Protein AF-A0A6B0HGS0-F1 (afdb_monomer)

Solvent-accessible surface area (backbone atoms only — not comparable to full-atom values): 12051 Å² total; per-residue (Å²): 136,85,78,81,86,86,80,83,80,81,94,78,87,89,87,86,89,86,86,87,88,82,89,82,90,80,87,88,82,90,77,92,79,91,75,81,81,76,83,75,74,76,78,80,75,79,77,76,79,82,78,76,81,65,82,85,72,73,77,80,73,74,76,70,77,78,74,91,64,93,62,69,90,78,71,85,66,76,50,83,72,62,64,76,75,53,76,68,75,57,58,66,63,50,49,53,53,49,58,59,55,72,36,72,68,46,44,52,52,52,51,63,32,67,79,38,100,56,55,36,40,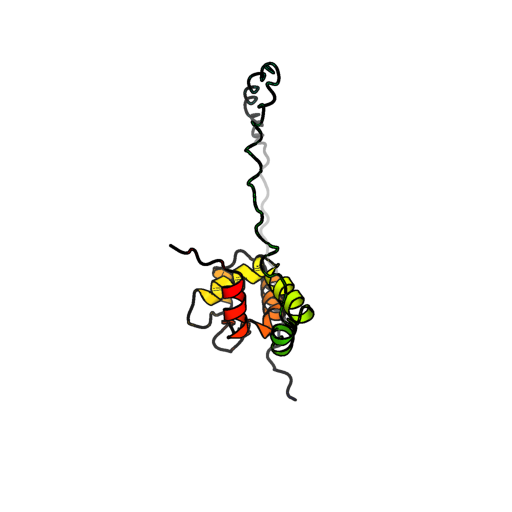70,70,62,48,46,73,73,46,93,65,86,53,66,71,59,52,53,51,50,51,63,76,32,54,81,31,35,44,78,51,98,73,20,38,30,62,28,75,63,30,47,55,56,50,57,73,69,49,77,72,84,85,120

Radius of gyration: 31.99 Å; Cα contacts (8 Å, |Δi|>4): 78; chains: 1; bounding box: 67×55×90 Å

Secondary structure (DSSP, 8-state):
-PPPS------------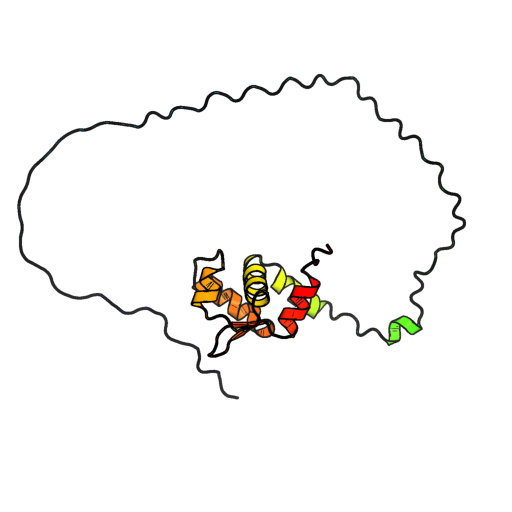-----------------------PPPPPPPPP--------------PPPP------------TTTTSS-----HHHHHHHHHHHT-HHHHHHHHHHHT-SSPBPHHHHHHHSS---HHHHHHHHHHTTTTEEEETTEEEE-HHHHHHHHHHS-----

Nearest PDB structures (foldseek):
  7oyk-assembly2_CCC  TM=6.994E-01  e=5.864E-03  Bacillus subtilis subsp. subtilis str. 168
  1lnw-assembly3_F  TM=6.995E-01  e=5.204E-02  Pseudomonas aeruginosa
  8r4z-assembly2_B-2  TM=7.066E-01  e=1.929E-01  Pseudomonas syringae
  8r4z-assembly1_A  TM=7.082E-01  e=2.053E-01  Pseudomonas syringae

Foldseek 3Di:
DDDDPPDDDDPPQDDDDDDDDDDDDDDDDDDDDDDDPPPPDDPDDPDDPPPPPDPPPPPPPPPDPDPPPPPPPPDPPPDPVNVVPDPPPPVVVVVLLVVLVVDPQSLQLLVLQVVDPFADAPVRSCVSGPDPDPVVNVVNCVSCCVQWDQDPRHIHGDPVVVVSSVVPPPPPPD

pLDDT: mean 70.24, std 21.41, range [36.0, 97.12]

Structure (mmCIF, N/CA/C/O backbone):
data_AF-A0A6B0HGS0-F1
#
_entry.id   AF-A0A6B0HGS0-F1
#
loop_
_atom_site.group_PDB
_atom_site.id
_atom_site.type_symbol
_atom_site.label_atom_id
_atom_site.label_alt_id
_atom_site.label_comp_id
_atom_site.label_asym_id
_atom_site.label_entity_id
_atom_site.label_seq_id
_atom_site.pdbx_PDB_ins_code
_atom_site.Cartn_x
_atom_site.Cartn_y
_atom_site.Cartn_z
_atom_site.occupancy
_atom_site.B_iso_or_equiv
_atom_site.auth_seq_id
_atom_site.auth_comp_id
_atom_site.auth_asym_id
_atom_site.auth_atom_id
_atom_site.pdbx_PDB_model_num
ATOM 1 N N . MET A 1 1 ? -13.635 21.030 -16.698 1.00 38.19 1 MET A N 1
ATOM 2 C CA . MET A 1 1 ? -13.165 19.866 -15.921 1.00 38.19 1 MET A CA 1
ATOM 3 C C . MET A 1 1 ? -13.648 20.058 -14.498 1.00 38.19 1 MET A C 1
ATOM 5 O O . MET A 1 1 ? -13.309 21.065 -13.891 1.00 38.19 1 MET A O 1
ATOM 9 N N . ALA A 1 2 ? -14.567 19.200 -14.057 1.00 36.00 2 ALA A N 1
ATOM 10 C CA . ALA A 1 2 ? -15.192 19.285 -12.743 1.00 36.00 2 ALA A CA 1
ATOM 11 C C . ALA A 1 2 ? -14.260 18.663 -11.699 1.00 36.00 2 ALA A C 1
ATOM 13 O O . ALA A 1 2 ? -13.728 17.578 -11.910 1.00 36.00 2 ALA A O 1
ATOM 14 N N . ILE A 1 3 ? -14.054 19.375 -10.599 1.00 39.88 3 ILE A N 1
ATOM 15 C CA . ILE A 1 3 ? -13.316 18.890 -9.435 1.00 39.88 3 ILE A CA 1
ATOM 16 C C . ILE A 1 3 ? -14.261 17.929 -8.688 1.00 39.88 3 ILE A C 1
ATOM 18 O O . ILE A 1 3 ? -15.398 18.335 -8.419 1.00 39.88 3 ILE A O 1
ATOM 22 N N . PRO A 1 4 ? -13.872 16.683 -8.361 1.00 37.81 4 PRO A N 1
ATOM 23 C CA . PRO A 1 4 ? -14.755 15.776 -7.635 1.00 37.81 4 PRO A CA 1
ATOM 24 C C . PRO A 1 4 ? -15.045 16.322 -6.228 1.00 37.81 4 PRO A C 1
ATOM 26 O O . PRO A 1 4 ? -14.145 16.686 -5.475 1.00 37.81 4 PRO A O 1
ATOM 29 N N . THR A 1 5 ? -16.332 16.400 -5.885 1.00 46.16 5 THR A N 1
ATOM 30 C CA . THR A 1 5 ? -16.889 17.063 -4.688 1.00 46.16 5 THR A CA 1
ATOM 31 C C . THR A 1 5 ? -16.790 16.214 -3.407 1.00 46.16 5 THR A C 1
ATOM 33 O O . THR A 1 5 ? -17.494 16.458 -2.436 1.00 46.16 5 THR A O 1
ATOM 36 N N . TRP A 1 6 ? -15.880 15.242 -3.346 1.00 50.53 6 TRP A N 1
ATOM 37 C CA . TRP A 1 6 ? -15.727 14.341 -2.192 1.00 50.53 6 TRP A CA 1
ATOM 38 C C . TRP A 1 6 ? -14.597 14.761 -1.249 1.00 50.53 6 TRP A C 1
ATOM 40 O O . TRP A 1 6 ? -13.832 13.943 -0.746 1.00 50.53 6 TRP A O 1
ATOM 50 N N . LEU A 1 7 ? -14.493 16.067 -1.000 1.00 56.12 7 LEU A N 1
ATOM 51 C CA . LEU A 1 7 ? -13.507 16.637 -0.091 1.00 56.12 7 LEU A CA 1
ATOM 52 C C . LEU A 1 7 ? -14.161 17.638 0.878 1.00 56.12 7 LEU A C 1
ATOM 54 O O . LEU A 1 7 ? -13.982 18.834 0.681 1.00 56.12 7 LEU A O 1
ATOM 58 N N . TRP A 1 8 ? -14.923 17.160 1.884 1.00 47.34 8 TRP A N 1
ATOM 59 C CA . TRP A 1 8 ? -14.978 17.662 3.293 1.00 47.34 8 TRP A CA 1
ATOM 60 C C . TRP A 1 8 ? -16.110 16.992 4.143 1.00 47.34 8 TRP A C 1
ATOM 62 O O . TRP A 1 8 ? -16.889 16.276 3.517 1.00 47.34 8 TRP A O 1
ATOM 72 N N . PRO A 1 9 ? -16.306 17.182 5.493 1.00 46.47 9 PRO A N 1
ATOM 73 C CA . PRO A 1 9 ? -15.674 18.034 6.528 1.00 46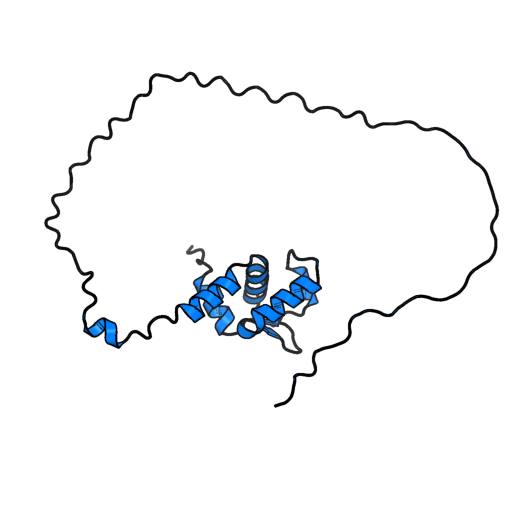.47 9 PRO A CA 1
ATOM 74 C C . PRO A 1 9 ? -14.662 17.334 7.473 1.00 46.47 9 PRO A C 1
ATOM 76 O O . PRO A 1 9 ? -14.761 16.146 7.765 1.00 46.47 9 PRO A O 1
ATOM 79 N N . THR A 1 10 ? -13.716 18.098 8.022 1.00 54.25 10 THR A N 1
ATOM 80 C CA . THR A 1 10 ? -12.973 17.765 9.246 1.00 54.25 10 THR A CA 1
ATOM 81 C C . THR A 1 10 ? -13.963 17.626 10.394 1.00 54.25 10 THR A C 1
ATOM 83 O O . THR A 1 10 ? -14.715 18.560 10.666 1.00 54.25 10 THR A O 1
ATOM 86 N N . ASN A 1 11 ? -13.954 16.480 11.070 1.00 39.72 11 ASN A N 1
ATOM 87 C CA . ASN A 1 11 ? -14.726 16.266 12.285 1.00 39.72 11 ASN A CA 1
ATOM 88 C C . AS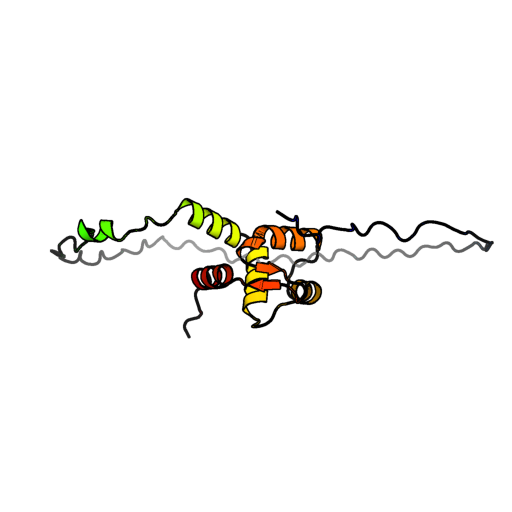N A 1 11 ? -14.128 17.107 13.428 1.00 39.72 11 ASN A C 1
ATOM 90 O O . ASN A 1 11 ? -13.272 16.627 14.168 1.00 39.72 11 ASN A O 1
ATOM 94 N N . THR A 1 12 ? -14.552 18.366 13.527 1.00 52.25 12 THR A N 1
ATOM 95 C CA . THR A 1 12 ? -14.230 19.273 14.633 1.00 52.25 12 THR A CA 1
ATOM 96 C C . THR A 1 12 ? -15.448 20.142 14.938 1.00 52.25 12 THR A C 1
ATOM 98 O O . THR A 1 12 ? -15.433 21.324 14.639 1.00 52.25 12 THR A O 1
ATOM 101 N N . GLU A 1 13 ? -16.520 19.567 15.483 1.00 41.41 13 GLU A N 1
ATOM 102 C CA . GLU A 1 13 ? -17.466 20.283 16.356 1.00 41.41 13 GLU A CA 1
ATOM 103 C C . GLU A 1 13 ? -18.429 19.265 16.994 1.00 41.41 13 GLU A C 1
ATOM 105 O O . GLU A 1 13 ? -18.970 18.431 16.274 1.00 41.41 13 GLU A O 1
ATOM 110 N N . LEU A 1 14 ? -18.600 19.356 18.322 1.00 43.84 14 LEU A N 1
ATOM 111 C CA . LEU A 1 14 ? -19.460 18.621 19.280 1.00 43.84 14 LEU A CA 1
ATOM 112 C C . LEU A 1 14 ? -18.553 18.093 20.420 1.00 43.84 14 LEU A C 1
ATOM 114 O O . LEU A 1 14 ? -17.865 17.096 20.253 1.00 43.84 14 LEU A O 1
ATOM 118 N N . GLU A 1 15 ? -18.410 18.700 21.599 1.00 41.28 15 GLU A N 1
ATOM 119 C CA . GLU A 1 15 ? -19.228 19.696 22.286 1.00 41.28 15 GLU A CA 1
ATOM 120 C C . GLU A 1 15 ? -18.379 20.490 23.300 1.00 41.28 15 GLU A C 1
ATOM 122 O O . GLU A 1 15 ? -17.562 19.924 24.033 1.00 41.28 15 GLU A O 1
ATOM 127 N N . ARG A 1 16 ? -18.611 21.804 23.399 1.00 42.53 16 ARG A N 1
ATOM 128 C CA . ARG A 1 16 ? -18.354 22.585 24.615 1.00 42.53 16 ARG A CA 1
ATOM 129 C C . ARG A 1 16 ? -19.483 23.591 24.832 1.00 42.53 16 ARG A C 1
ATOM 131 O O . ARG A 1 16 ? -19.739 24.408 23.957 1.00 42.53 16 ARG A O 1
ATOM 138 N N . GLY A 1 17 ? -20.013 23.568 26.055 1.00 39.81 17 GLY A N 1
ATOM 139 C CA . GLY A 1 17 ? -20.854 24.594 26.682 1.00 39.81 17 GLY A CA 1
ATOM 140 C C . GLY A 1 17 ? -22.315 24.157 26.773 1.00 39.81 17 GLY A C 1
ATOM 141 O O . GLY A 1 17 ? -22.884 23.772 25.767 1.00 39.81 17 GLY A O 1
ATOM 142 N N . GLU A 1 18 ? -23.013 24.133 27.904 1.00 45.34 18 GLU A N 1
ATOM 143 C CA . GLU A 1 18 ? -22.870 24.621 29.287 1.00 45.34 18 GLU A CA 1
ATOM 144 C C . GLU A 1 18 ? -23.834 23.716 30.113 1.00 45.34 18 GLU A C 1
ATOM 146 O O . GLU A 1 18 ? -24.745 23.129 29.543 1.00 45.34 18 GLU A O 1
ATOM 151 N N . THR A 1 19 ? -23.685 23.411 31.404 1.00 41.00 19 THR A N 1
ATOM 152 C CA . THR A 1 19 ? -23.927 24.282 32.566 1.00 41.00 19 THR A CA 1
ATOM 153 C C . THR A 1 19 ? -23.503 23.554 33.857 1.00 41.00 19 THR A C 1
ATOM 155 O O . THR A 1 19 ? -23.711 22.351 34.001 1.00 41.00 19 THR A O 1
ATOM 158 N N . SER A 1 20 ? -22.971 24.304 34.819 1.00 40.50 20 SER A N 1
ATOM 159 C CA . SER A 1 20 ? -22.701 23.935 36.226 1.00 40.50 20 SER A CA 1
ATOM 160 C C . SER A 1 20 ? -23.786 24.573 37.132 1.00 40.50 20 SER A C 1
ATOM 162 O O . SER A 1 20 ? -24.444 25.492 36.641 1.00 40.50 20 SER A O 1
ATOM 164 N N . PRO A 1 21 ? -23.875 24.342 38.464 1.00 62.44 21 PRO A N 1
ATOM 165 C CA . PRO A 1 21 ? -23.938 23.120 39.291 1.00 62.44 21 PRO A CA 1
ATOM 166 C C . PRO A 1 21 ? -25.237 23.125 40.171 1.00 62.44 21 PRO A C 1
ATOM 168 O O . PRO A 1 21 ? -26.158 23.880 39.851 1.00 62.44 21 PRO A O 1
ATOM 171 N N . PRO A 1 22 ? -25.377 22.324 41.261 1.00 47.75 22 PRO A N 1
ATOM 172 C CA . PRO A 1 22 ? -24.824 22.746 42.560 1.00 47.75 22 PRO A CA 1
ATOM 173 C C . PRO A 1 22 ? -24.314 21.617 43.490 1.00 47.75 22 PRO A C 1
ATOM 175 O O . PRO A 1 22 ? -24.787 20.487 43.472 1.00 47.75 22 PRO A O 1
ATOM 178 N N . ASP A 1 23 ? -23.352 22.015 44.325 1.00 39.16 23 ASP A N 1
ATOM 179 C CA . ASP A 1 23 ? -23.155 21.656 45.739 1.00 39.16 23 ASP A CA 1
ATOM 180 C C . ASP A 1 23 ? -23.197 20.179 46.186 1.00 39.16 23 ASP A C 1
ATOM 182 O O . ASP A 1 23 ? -24.251 19.561 46.320 1.00 39.16 23 ASP A O 1
ATOM 186 N N . ALA A 1 24 ? -22.029 19.659 46.569 1.00 39.41 24 ALA A N 1
ATOM 187 C CA . ALA A 1 24 ? -21.923 18.638 47.608 1.00 39.41 24 ALA A CA 1
ATOM 188 C C . ALA A 1 24 ? -20.544 18.725 48.275 1.00 39.41 24 ALA A C 1
ATOM 190 O O . ALA A 1 24 ? -19.573 18.082 47.874 1.00 39.41 24 ALA A O 1
ATOM 191 N N . SER A 1 25 ? -20.471 19.546 49.320 1.00 42.91 25 SER A N 1
ATOM 192 C CA . SER A 1 25 ? -19.458 19.421 50.366 1.00 42.91 25 SER A CA 1
ATOM 193 C C . SER A 1 25 ? -19.642 18.106 51.128 1.00 42.91 25 SER A C 1
ATOM 195 O O . SER A 1 25 ? -20.712 17.884 51.686 1.00 42.91 25 SER A O 1
ATOM 197 N N . ALA A 1 26 ? -18.593 17.287 51.245 1.00 38.19 26 ALA A N 1
ATOM 198 C CA . ALA A 1 26 ? -18.314 16.520 52.464 1.00 38.19 26 ALA A CA 1
ATOM 199 C C . ALA A 1 26 ? -16.896 15.932 52.440 1.00 38.19 26 ALA A C 1
ATOM 201 O O . ALA A 1 26 ? -16.502 15.186 51.548 1.00 38.19 26 ALA A O 1
ATOM 202 N N . SER A 1 27 ? -16.152 16.311 53.469 1.00 37.84 27 SER A N 1
ATOM 203 C CA . SER A 1 27 ? -14.779 15.953 53.791 1.00 37.84 27 SER A CA 1
ATOM 204 C C . SER A 1 27 ? -14.581 14.497 54.233 1.00 37.84 27 SER A C 1
ATOM 206 O O . SER A 1 27 ? -15.517 13.827 54.657 1.00 37.84 27 SER A O 1
ATOM 208 N N . ALA A 1 28 ? -13.288 14.155 54.330 1.00 36.75 28 ALA A N 1
ATOM 209 C CA . ALA A 1 28 ? -12.641 13.285 55.323 1.00 36.75 28 ALA A CA 1
ATOM 210 C C . ALA A 1 28 ? -12.153 11.912 54.833 1.00 36.75 28 ALA A C 1
ATOM 212 O O . ALA A 1 28 ? -12.903 11.114 54.285 1.00 36.75 28 ALA A O 1
ATOM 213 N N . GLY A 1 29 ? -10.883 11.621 55.148 1.00 37.62 29 GLY A N 1
ATOM 214 C CA . GLY A 1 29 ? -10.378 10.249 55.221 1.00 37.62 29 GLY A CA 1
ATOM 215 C C . GLY A 1 29 ? -8.937 10.052 54.759 1.00 37.62 29 GLY A C 1
ATOM 216 O O . GLY A 1 29 ? -8.698 9.488 53.700 1.00 37.62 29 GLY A O 1
ATOM 217 N N . SER A 1 30 ? -7.971 10.477 55.572 1.00 37.34 30 SER A N 1
ATOM 218 C CA . SER A 1 30 ? -6.572 10.040 55.499 1.00 37.34 30 SER A CA 1
ATOM 219 C C . SER A 1 30 ? -6.440 8.520 55.660 1.00 37.34 30 SER A C 1
ATOM 221 O O . SER A 1 30 ? -7.072 7.961 56.553 1.00 37.34 30 SER A O 1
ATOM 223 N N . SER A 1 31 ? -5.521 7.886 54.924 1.00 39.12 31 SER A N 1
ATOM 224 C CA . SER A 1 31 ? -4.398 7.101 55.489 1.00 39.12 31 SER A CA 1
ATOM 225 C C . SER A 1 31 ? -3.856 6.038 54.530 1.00 39.12 31 SER A C 1
ATOM 227 O O . SER A 1 31 ? -4.556 5.122 54.121 1.00 39.12 31 SER A O 1
ATOM 229 N N . LEU A 1 32 ? -2.554 6.169 54.261 1.00 42.84 32 LEU A N 1
ATOM 230 C CA . LEU A 1 32 ? -1.517 5.150 54.462 1.00 42.84 32 LEU A CA 1
ATOM 231 C C . LEU A 1 32 ? -1.861 3.710 54.048 1.00 42.84 32 LEU A C 1
ATOM 233 O O . LEU A 1 32 ? -2.503 2.961 54.776 1.00 42.84 32 LEU A O 1
ATOM 237 N N . GLY A 1 33 ? -1.274 3.288 52.930 1.00 40.66 33 GLY A N 1
ATOM 238 C CA . GLY A 1 33 ? -1.265 1.897 52.493 1.00 40.66 33 GLY A CA 1
ATOM 239 C C . GLY A 1 33 ? -0.132 1.638 51.512 1.00 40.66 33 GLY A C 1
ATOM 240 O O . GLY A 1 33 ? -0.356 1.459 50.321 1.00 40.66 33 GLY A O 1
ATOM 241 N N . SER A 1 34 ? 1.102 1.670 52.015 1.00 51.25 34 SER A N 1
ATOM 242 C CA . SER A 1 34 ? 2.299 1.194 51.324 1.00 51.25 34 SER A CA 1
ATOM 243 C C . SER A 1 34 ? 2.089 -0.201 50.740 1.00 51.25 34 SER A C 1
ATOM 245 O O . SER A 1 34 ? 1.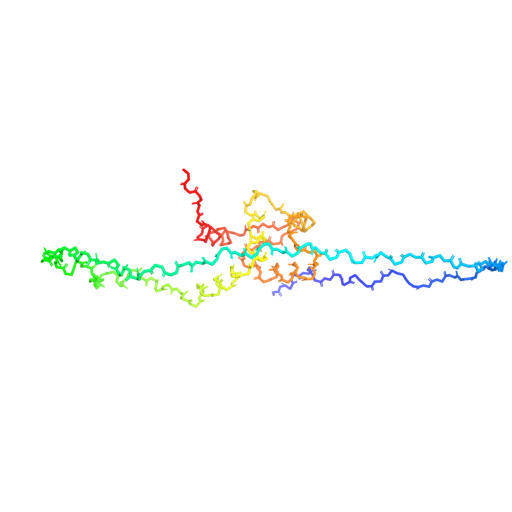782 -1.125 51.485 1.00 51.25 34 SER A O 1
ATOM 247 N N . SER A 1 35 ? 2.363 -0.380 49.447 1.00 47.25 35 SER A N 1
ATOM 248 C CA . SER A 1 35 ? 2.913 -1.629 48.901 1.00 47.25 35 SER A CA 1
ATOM 249 C C . SER A 1 35 ? 3.528 -1.374 47.529 1.00 47.25 35 SER A C 1
ATOM 251 O O . SER A 1 35 ? 2.897 -1.486 46.484 1.00 47.25 35 SER A O 1
ATOM 253 N N . ARG A 1 36 ? 4.814 -1.014 47.565 1.00 57.69 36 ARG A N 1
ATOM 254 C CA . ARG A 1 36 ? 5.764 -1.204 46.465 1.00 57.69 36 ARG A CA 1
ATOM 255 C C . ARG A 1 36 ? 5.690 -2.675 46.024 1.00 57.69 36 ARG A C 1
ATOM 257 O O . ARG A 1 36 ? 5.983 -3.530 46.860 1.00 57.69 36 ARG A O 1
ATOM 264 N N . PRO A 1 37 ? 5.398 -3.007 44.758 1.00 53.31 37 PRO A N 1
ATOM 265 C CA . PRO A 1 37 ? 5.779 -4.313 44.252 1.00 53.31 37 PRO A CA 1
ATOM 266 C C . PRO A 1 37 ? 7.310 -4.343 44.201 1.00 53.31 37 PRO A C 1
ATOM 268 O O . PRO A 1 37 ? 7.955 -3.538 43.527 1.00 53.31 37 PRO A O 1
ATOM 271 N N . THR A 1 38 ? 7.910 -5.219 44.999 1.00 59.00 38 THR A N 1
ATOM 272 C CA . THR A 1 38 ? 9.338 -5.500 44.936 1.00 59.00 38 THR A CA 1
ATOM 273 C C . THR A 1 38 ? 9.657 -6.033 43.544 1.00 59.00 38 THR A C 1
ATOM 275 O O . THR A 1 38 ? 9.124 -7.050 43.108 1.00 59.00 38 THR A O 1
ATOM 278 N N . SER A 1 39 ? 10.525 -5.305 42.839 1.00 53.47 39 SER A N 1
ATOM 279 C CA . SER A 1 39 ? 11.185 -5.765 41.623 1.00 53.47 39 SER A CA 1
ATOM 280 C C . SER A 1 39 ? 11.882 -7.086 41.934 1.00 53.47 39 SER A C 1
ATOM 282 O O . SER A 1 39 ? 12.918 -7.124 42.601 1.00 53.47 39 SER A O 1
ATOM 284 N N . ARG A 1 40 ? 11.258 -8.191 41.530 1.00 57.41 40 ARG A N 1
ATOM 285 C CA . ARG A 1 40 ? 11.868 -9.510 41.586 1.00 57.41 40 ARG A CA 1
ATOM 286 C C . ARG A 1 40 ? 12.722 -9.614 40.333 1.00 57.41 40 ARG A C 1
ATOM 288 O O . ARG A 1 40 ? 12.207 -9.908 39.258 1.00 57.41 40 ARG A O 1
ATOM 295 N N . SER A 1 41 ? 14.007 -9.292 40.468 1.00 63.28 41 SER A N 1
ATOM 296 C CA . SER A 1 41 ? 14.985 -9.509 39.404 1.00 63.28 41 SER A CA 1
ATOM 297 C C . SER A 1 41 ? 14.867 -10.949 38.890 1.00 63.28 41 SER A C 1
ATOM 299 O O . SER A 1 41 ? 14.783 -11.873 39.710 1.00 63.28 41 SER A O 1
ATOM 301 N N . PRO A 1 42 ? 14.844 -11.169 37.566 1.00 62.53 42 PRO A N 1
ATOM 302 C CA . PRO A 1 42 ? 14.902 -12.516 37.020 1.00 62.53 42 PRO A CA 1
ATOM 303 C C . PRO A 1 42 ? 16.222 -13.184 37.446 1.00 62.53 42 PRO A C 1
ATOM 305 O O . PRO A 1 42 ? 17.231 -12.490 37.613 1.00 62.53 42 PRO A O 1
ATOM 308 N N . PRO A 1 43 ? 16.243 -14.514 37.657 1.00 61.81 43 PRO A N 1
ATOM 309 C CA . PRO A 1 43 ? 17.488 -15.218 37.929 1.00 61.81 43 PRO A CA 1
ATOM 310 C C . PRO A 1 43 ? 18.452 -15.011 36.756 1.00 61.81 43 PRO A C 1
ATOM 312 O O . PRO A 1 43 ? 18.036 -14.996 35.598 1.00 61.81 43 PRO A O 1
ATOM 315 N N . ALA A 1 44 ? 19.736 -14.828 37.069 1.00 64.44 44 ALA A N 1
ATOM 316 C CA . ALA A 1 44 ? 20.786 -14.697 36.071 1.00 64.44 44 ALA A CA 1
ATOM 317 C C . ALA A 1 44 ? 20.715 -15.871 35.084 1.00 64.44 44 ALA A C 1
ATOM 319 O O . ALA A 1 44 ? 20.742 -17.032 35.499 1.00 64.44 44 ALA A O 1
ATOM 320 N N . SER A 1 45 ? 20.618 -15.561 33.788 1.00 63.25 45 SER A N 1
ATOM 321 C CA . SER A 1 45 ? 20.708 -16.564 32.730 1.00 63.25 45 SER A CA 1
ATOM 322 C C . SER A 1 45 ? 21.975 -17.402 32.925 1.00 63.25 45 SER A C 1
ATOM 324 O O . SER A 1 45 ? 23.035 -16.833 33.218 1.00 63.25 45 SER A O 1
ATOM 326 N N . PRO A 1 46 ? 21.907 -18.736 32.769 1.00 62.56 46 PRO A N 1
ATOM 327 C CA . PRO A 1 46 ? 23.099 -19.563 32.833 1.00 62.56 46 PRO A CA 1
ATOM 328 C C . PRO A 1 46 ? 24.089 -19.082 31.770 1.00 62.56 46 PRO A C 1
ATOM 330 O O . PRO A 1 46 ? 23.722 -18.847 30.616 1.00 62.56 46 PRO A O 1
ATOM 333 N N . ARG A 1 47 ? 25.350 -18.902 32.177 1.00 61.34 47 ARG A N 1
ATOM 334 C CA . ARG A 1 47 ? 26.439 -18.617 31.241 1.00 61.34 47 ARG A CA 1
ATOM 335 C C . ARG A 1 47 ? 26.453 -19.710 30.163 1.00 61.34 47 ARG A C 1
ATOM 337 O O . ARG A 1 47 ? 26.376 -20.887 30.526 1.00 61.34 47 ARG A O 1
ATOM 344 N N . PRO A 1 48 ? 26.570 -19.357 28.871 1.00 63.75 48 PRO A N 1
ATOM 345 C CA . PRO A 1 48 ? 26.787 -20.360 27.840 1.00 63.75 48 PRO A CA 1
ATOM 346 C C . PRO A 1 48 ? 28.084 -21.122 28.156 1.00 63.75 48 PRO A C 1
ATOM 348 O O . PRO A 1 48 ? 29.022 -20.517 28.691 1.00 63.75 48 PRO A O 1
ATOM 351 N N . PRO A 1 49 ? 28.163 -22.432 27.859 1.00 61.16 49 PRO A N 1
ATOM 352 C CA . PRO A 1 49 ? 29.406 -23.165 28.026 1.00 61.16 49 PRO A CA 1
ATOM 353 C C . PRO A 1 49 ? 30.490 -22.484 27.189 1.00 61.16 49 PRO A C 1
ATOM 355 O O . PRO A 1 49 ? 30.259 -22.114 26.034 1.00 61.16 49 PRO A O 1
ATOM 358 N N . SER A 1 50 ? 31.665 -22.303 27.790 1.00 53.78 50 SER A N 1
ATOM 359 C CA . SER A 1 50 ? 32.859 -21.847 27.092 1.00 53.78 50 SER A CA 1
ATOM 360 C C . SER A 1 50 ? 33.065 -22.744 25.875 1.00 53.78 50 SER A C 1
ATOM 362 O O . SER A 1 50 ? 33.324 -23.938 26.022 1.00 53.78 50 SER A O 1
ATOM 364 N N . ARG A 1 51 ? 32.911 -22.183 24.671 1.00 51.25 51 ARG A N 1
ATOM 365 C CA . ARG A 1 51 ? 33.329 -22.857 23.444 1.00 51.25 51 ARG A CA 1
ATOM 366 C C . ARG A 1 51 ? 34.841 -23.018 23.539 1.00 51.25 51 ARG A C 1
ATOM 368 O O . ARG A 1 51 ? 35.574 -22.053 23.358 1.00 51.25 51 ARG A O 1
ATOM 375 N N . THR A 1 52 ? 35.292 -24.221 23.877 1.00 53.56 52 THR A N 1
ATOM 376 C CA . THR A 1 52 ? 36.658 -24.653 23.601 1.00 53.56 52 THR A CA 1
ATOM 377 C C . THR A 1 52 ? 36.866 -24.484 22.103 1.00 53.56 52 THR A C 1
ATOM 379 O O . THR A 1 52 ? 36.265 -25.199 21.303 1.00 53.56 52 THR A O 1
ATOM 382 N N . THR A 1 53 ? 37.673 -23.500 21.724 1.00 58.50 53 THR A N 1
ATOM 383 C CA . THR A 1 53 ? 38.299 -23.423 20.410 1.00 58.50 53 THR A CA 1
ATOM 384 C C . THR A 1 53 ? 39.202 -24.648 20.295 1.00 58.50 53 THR A C 1
ATOM 386 O O . THR A 1 53 ? 40.326 -24.668 20.793 1.00 58.50 53 THR A O 1
ATOM 389 N N . GLY A 1 54 ? 38.665 -25.724 19.719 1.00 58.12 54 GLY A N 1
ATOM 390 C CA . GLY A 1 54 ? 39.498 -26.757 19.112 1.00 58.12 54 GLY A CA 1
ATOM 391 C C . GLY A 1 54 ? 40.318 -26.131 17.979 1.00 58.12 54 GLY A C 1
ATOM 392 O O . GLY A 1 54 ? 39.930 -25.070 17.480 1.00 58.12 54 GLY A O 1
ATOM 393 N N . PRO A 1 55 ? 41.455 -26.735 17.593 1.00 59.16 55 PRO A N 1
ATOM 394 C CA . PRO A 1 55 ? 42.284 -26.191 16.528 1.00 59.16 55 PRO A CA 1
ATOM 395 C C . PRO A 1 55 ? 41.430 -26.031 15.272 1.00 59.16 55 PRO A C 1
ATOM 397 O O . PRO A 1 55 ? 40.743 -26.974 14.870 1.00 59.16 55 PRO A O 1
ATOM 400 N N . GLU A 1 56 ? 41.456 -24.826 14.701 1.00 56.00 56 GLU A N 1
ATOM 401 C CA . GLU A 1 56 ? 40.880 -24.515 13.399 1.00 56.00 56 GLU A CA 1
ATOM 402 C C . GLU A 1 56 ? 41.399 -25.540 12.392 1.00 56.00 56 GLU A C 1
ATOM 404 O O . GLU A 1 56 ? 42.513 -25.453 11.883 1.00 56.00 56 GLU A O 1
ATOM 409 N N . THR A 1 57 ? 40.593 -26.566 12.144 1.00 57.38 57 THR A N 1
ATOM 410 C CA . THR A 1 57 ? 40.740 -27.375 10.950 1.00 57.38 57 THR A CA 1
ATOM 411 C C . THR A 1 57 ? 40.045 -26.564 9.884 1.00 57.38 57 THR A C 1
ATOM 413 O O . THR A 1 57 ? 38.823 -26.610 9.758 1.00 57.38 57 THR A O 1
ATOM 416 N N . THR A 1 58 ? 40.821 -25.753 9.170 1.00 57.47 58 THR A N 1
ATOM 417 C CA . THR A 1 58 ? 40.416 -25.259 7.861 1.00 57.47 58 THR A CA 1
ATOM 418 C C . THR A 1 58 ? 39.916 -26.481 7.097 1.00 57.47 58 THR A C 1
ATOM 420 O O . THR A 1 58 ? 40.701 -27.422 6.930 1.00 57.47 58 THR A O 1
ATOM 423 N N . PRO A 1 59 ? 38.635 -26.552 6.695 1.00 56.44 59 PRO A N 1
ATOM 424 C CA . PRO A 1 59 ? 38.235 -27.609 5.794 1.00 56.44 59 PRO A CA 1
ATOM 425 C C . PRO A 1 59 ? 39.095 -27.416 4.550 1.00 56.44 59 PRO A C 1
ATOM 427 O O . PRO A 1 59 ? 39.064 -26.359 3.915 1.00 56.44 59 PRO A O 1
ATOM 430 N N . VAL A 1 60 ? 39.944 -28.402 4.268 1.00 59.25 60 VAL A N 1
ATOM 431 C CA . VAL A 1 60 ? 40.580 -28.528 2.966 1.00 59.25 60 VAL A CA 1
ATOM 432 C C . VAL A 1 60 ? 39.415 -28.705 2.011 1.00 59.25 60 VAL A C 1
ATOM 434 O O . VAL A 1 60 ? 38.821 -29.774 1.934 1.00 59.25 60 VAL A O 1
ATOM 437 N N . ILE A 1 61 ? 39.020 -27.603 1.380 1.00 64.12 61 ILE A N 1
ATOM 438 C CA . ILE A 1 61 ? 38.150 -27.622 0.220 1.00 64.12 61 ILE A CA 1
ATOM 439 C C . ILE A 1 61 ? 38.974 -28.374 -0.816 1.00 64.12 61 ILE A C 1
ATOM 441 O O . ILE A 1 61 ? 39.912 -27.818 -1.395 1.00 64.12 61 ILE A O 1
ATOM 445 N N . GLU A 1 62 ? 38.703 -29.671 -0.952 1.00 56.69 62 GLU A N 1
ATOM 446 C CA . GLU A 1 62 ? 39.102 -30.424 -2.129 1.00 56.69 62 GLU A CA 1
ATOM 447 C C . GLU A 1 62 ? 38.573 -29.609 -3.303 1.00 56.69 62 GLU A C 1
ATOM 449 O O . GLU A 1 62 ? 37.367 -29.404 -3.435 1.00 56.69 62 GLU A O 1
ATOM 454 N N . ARG A 1 63 ? 39.491 -28.997 -4.059 1.00 62.50 63 ARG A N 1
ATOM 455 C CA . ARG A 1 63 ? 39.121 -28.271 -5.264 1.00 62.50 63 ARG A CA 1
ATOM 456 C C . ARG A 1 63 ? 38.471 -29.298 -6.171 1.00 62.50 63 ARG A C 1
ATOM 458 O O . ARG A 1 63 ? 39.163 -30.180 -6.680 1.00 62.50 63 ARG A O 1
ATOM 465 N N . GLU A 1 64 ? 37.154 -29.196 -6.301 1.00 62.44 64 GLU A N 1
ATOM 466 C CA . GLU A 1 64 ? 36.413 -29.884 -7.344 1.00 62.44 64 GLU A CA 1
ATOM 467 C C . GLU A 1 64 ? 37.159 -29.647 -8.665 1.00 62.44 64 GLU A C 1
ATOM 469 O O . GLU A 1 64 ? 37.647 -28.532 -8.891 1.00 62.44 64 GLU A O 1
ATOM 474 N N . PRO A 1 65 ? 37.350 -30.685 -9.494 1.00 53.81 65 PRO A N 1
ATOM 475 C CA . PRO A 1 65 ? 38.030 -30.519 -10.765 1.00 53.81 65 PRO A CA 1
ATOM 476 C C . PRO A 1 65 ? 37.286 -29.454 -11.569 1.00 53.81 65 PRO A C 1
ATOM 478 O O . PRO A 1 65 ? 36.081 -29.576 -11.789 1.00 53.81 65 PRO A O 1
ATOM 481 N N . GLU A 1 66 ? 38.010 -28.399 -11.954 1.00 60.84 66 GLU A N 1
ATOM 482 C CA . GLU A 1 66 ? 37.523 -27.381 -12.884 1.00 60.84 66 GLU A CA 1
ATOM 483 C C . GLU A 1 66 ? 36.915 -28.123 -14.079 1.00 60.84 66 GLU A C 1
ATOM 485 O O . GLU A 1 66 ? 37.617 -28.923 -14.707 1.00 60.84 66 GLU A O 1
ATOM 490 N N . PRO A 1 67 ? 35.614 -27.963 -14.356 1.00 49.81 67 PRO A N 1
ATOM 491 C CA . PRO A 1 67 ? 35.005 -28.687 -15.448 1.00 49.81 67 PRO A CA 1
ATOM 492 C C . PRO A 1 67 ? 35.625 -28.183 -16.753 1.00 49.81 67 PRO A C 1
ATOM 494 O O . PRO A 1 67 ? 35.658 -26.976 -17.003 1.00 49.81 67 PRO A O 1
ATOM 497 N N . ASP A 1 68 ? 36.121 -29.114 -17.571 1.00 53.25 68 ASP A N 1
ATOM 498 C CA . ASP A 1 68 ? 36.589 -28.865 -18.935 1.00 53.25 68 ASP A CA 1
ATOM 499 C C . ASP A 1 68 ? 35.409 -28.365 -19.789 1.00 53.25 68 ASP A C 1
ATOM 501 O O . ASP A 1 68 ? 34.780 -29.111 -20.537 1.00 53.25 68 ASP A O 1
ATOM 505 N N . HIS A 1 69 ? 35.056 -27.090 -19.645 1.00 49.50 69 HIS A N 1
ATOM 506 C CA . HIS A 1 69 ? 34.074 -26.419 -20.478 1.00 49.50 69 HIS A CA 1
ATOM 507 C C . HIS A 1 69 ? 34.805 -25.595 -21.532 1.00 49.50 69 HIS A C 1
ATOM 509 O O . HIS A 1 69 ? 34.894 -24.372 -21.461 1.00 49.50 69 HIS A O 1
ATOM 515 N N . GLU A 1 70 ? 35.177 -26.274 -22.615 1.00 53.97 70 GLU A N 1
ATOM 516 C CA . GLU A 1 70 ? 35.037 -25.722 -23.969 1.00 53.97 70 GLU A CA 1
ATOM 517 C C . GLU A 1 70 ? 33.537 -25.568 -24.312 1.00 53.97 70 GLU A C 1
ATOM 519 O O . GLU A 1 70 ? 33.041 -26.037 -25.332 1.00 53.97 70 GLU A O 1
ATOM 524 N N . SER A 1 71 ? 32.764 -24.959 -23.413 1.00 52.97 71 SER A N 1
ATOM 525 C CA . SER A 1 71 ? 31.412 -24.507 -23.693 1.00 52.97 71 SER A CA 1
ATOM 526 C C . SER A 1 71 ? 31.535 -23.037 -23.999 1.00 52.97 71 SER A C 1
ATOM 528 O O . SER A 1 71 ? 31.845 -22.224 -23.130 1.00 52.97 71 SER A O 1
ATOM 530 N N . GLU A 1 72 ? 31.379 -22.751 -25.285 1.00 51.22 72 GLU A N 1
ATOM 531 C CA . GLU A 1 72 ? 31.295 -21.421 -25.860 1.00 51.22 72 GLU A CA 1
ATOM 532 C C . GLU A 1 72 ? 30.503 -20.474 -24.949 1.00 51.22 72 GLU A C 1
ATOM 534 O O . GLU A 1 72 ? 29.593 -20.936 -24.250 1.00 51.22 72 GLU A O 1
ATOM 539 N N . PRO A 1 73 ? 30.787 -19.158 -24.955 1.00 49.53 73 PRO A N 1
ATOM 540 C CA . PRO A 1 73 ? 29.881 -18.179 -24.375 1.00 49.53 73 PRO A CA 1
ATOM 541 C C . PRO A 1 73 ? 28.549 -18.268 -25.128 1.00 49.53 73 PRO A C 1
ATOM 543 O O . PRO A 1 73 ? 28.309 -17.579 -26.118 1.00 49.53 73 PRO A O 1
ATOM 546 N N . GLY A 1 74 ? 27.703 -19.184 -24.667 1.00 47.69 74 GLY A N 1
ATOM 547 C CA . GLY A 1 74 ? 26.372 -19.441 -25.149 1.00 47.69 74 GLY A CA 1
ATOM 548 C C . GLY A 1 74 ? 25.546 -18.218 -24.839 1.00 47.69 74 GLY A C 1
ATOM 549 O O . GLY A 1 74 ? 24.976 -18.094 -23.763 1.00 47.69 74 GLY A O 1
ATOM 550 N N . PHE A 1 75 ? 25.511 -17.332 -25.824 1.00 47.72 75 PHE A N 1
ATOM 551 C CA . PHE A 1 75 ? 24.344 -16.537 -26.124 1.00 47.72 75 PHE A CA 1
ATOM 552 C C . PHE A 1 75 ? 23.927 -15.564 -25.009 1.00 47.72 75 PHE A C 1
ATOM 554 O O . PHE A 1 75 ? 22.818 -15.602 -24.492 1.00 47.72 75 PHE A O 1
ATOM 561 N N . TRP A 1 76 ? 24.808 -14.606 -24.723 1.00 53.97 76 TRP A N 1
ATOM 562 C CA . TRP A 1 76 ? 24.362 -13.234 -24.450 1.00 53.97 76 TRP A CA 1
ATOM 563 C C . TRP A 1 76 ? 24.695 -12.337 -25.650 1.00 53.97 76 TRP A C 1
ATOM 565 O O . TRP A 1 76 ? 25.135 -11.204 -25.494 1.00 53.97 76 TRP A O 1
ATOM 575 N N . CYS A 1 77 ? 24.535 -12.854 -26.873 1.00 46.56 77 CYS A N 1
ATOM 576 C CA . CYS A 1 77 ? 24.222 -11.982 -27.997 1.00 46.56 77 CYS A CA 1
ATOM 577 C C . CYS A 1 77 ? 22.712 -11.805 -27.952 1.00 46.56 77 CYS A C 1
ATOM 579 O O . CYS A 1 77 ? 21.982 -12.642 -28.472 1.00 46.56 77 CYS A O 1
ATOM 581 N N . ALA A 1 78 ? 22.252 -10.732 -27.309 1.00 46.78 78 ALA A N 1
ATOM 582 C CA . ALA A 1 78 ? 21.013 -10.126 -27.768 1.00 46.78 78 ALA A CA 1
ATOM 583 C C . ALA A 1 78 ? 21.197 -9.914 -29.275 1.00 46.78 78 ALA A C 1
ATOM 585 O O . ALA A 1 78 ? 22.167 -9.270 -29.689 1.00 46.78 78 ALA A O 1
ATOM 586 N N . THR A 1 79 ? 20.379 -10.574 -30.089 1.00 53.97 79 THR A N 1
ATOM 587 C CA . THR A 1 79 ? 20.464 -10.377 -31.533 1.00 53.97 79 THR A CA 1
ATOM 588 C C . THR A 1 79 ? 19.989 -8.961 -31.835 1.00 53.97 79 THR A C 1
ATOM 590 O O . THR A 1 79 ? 19.173 -8.407 -31.101 1.00 53.97 79 THR A O 1
ATOM 593 N N . GLU A 1 80 ? 20.524 -8.334 -32.881 1.00 52.44 80 GLU A N 1
ATOM 594 C CA . GLU A 1 80 ? 20.116 -6.977 -33.280 1.00 52.44 80 GLU A CA 1
ATOM 595 C C . GLU A 1 80 ? 18.593 -6.903 -33.556 1.00 52.44 80 GLU A C 1
ATOM 597 O O . GLU A 1 80 ? 17.997 -5.843 -33.390 1.00 52.44 80 GLU A O 1
ATOM 602 N N . ASP A 1 81 ? 17.958 -8.047 -33.848 1.00 48.53 81 ASP A N 1
ATOM 603 C CA . ASP A 1 81 ? 16.506 -8.237 -33.967 1.00 48.53 81 ASP A CA 1
ATOM 604 C C . ASP A 1 81 ? 15.736 -8.218 -32.621 1.00 48.53 81 ASP A C 1
ATOM 606 O O . ASP A 1 81 ? 14.568 -7.827 -32.592 1.00 48.53 81 ASP A O 1
ATOM 610 N N . ASP A 1 82 ? 16.351 -8.577 -31.484 1.00 53.22 82 ASP A N 1
ATOM 611 C CA . ASP A 1 82 ? 15.697 -8.538 -30.157 1.00 53.22 82 ASP A CA 1
ATOM 612 C C . ASP A 1 82 ? 15.540 -7.102 -29.618 1.00 53.22 82 ASP A C 1
ATOM 614 O O . ASP A 1 82 ? 14.695 -6.836 -28.759 1.00 53.22 82 ASP A O 1
ATOM 618 N N . LEU A 1 83 ? 16.338 -6.159 -30.131 1.00 52.62 83 LEU A N 1
ATOM 619 C CA . LEU A 1 83 ? 16.303 -4.748 -29.733 1.00 52.62 83 LEU A CA 1
ATOM 620 C C . LEU A 1 83 ? 15.138 -3.975 -30.373 1.00 52.62 83 LEU A C 1
ATOM 622 O O . LEU A 1 83 ? 14.811 -2.884 -29.910 1.00 52.62 83 LEU A O 1
ATOM 626 N N . GLU A 1 84 ? 14.484 -4.522 -31.404 1.00 50.62 84 GLU A N 1
ATOM 627 C CA . GLU A 1 84 ? 13.440 -3.808 -32.156 1.00 50.62 84 GLU A CA 1
ATOM 628 C C . GLU A 1 84 ? 12.008 -4.066 -31.653 1.00 50.62 84 GLU A C 1
ATOM 630 O O . GLU A 1 84 ? 11.081 -3.356 -32.043 1.00 50.62 84 GLU A O 1
ATOM 635 N N . ASN A 1 85 ? 11.812 -5.011 -30.722 1.00 53.00 85 ASN A N 1
ATOM 636 C CA . ASN A 1 85 ? 10.526 -5.212 -30.032 1.00 53.00 85 ASN A CA 1
ATOM 637 C C . ASN A 1 85 ? 10.550 -4.793 -28.548 1.00 53.00 85 ASN A C 1
ATOM 639 O O . ASN A 1 85 ? 9.598 -5.029 -27.799 1.00 53.00 85 ASN A O 1
ATOM 643 N N . GLY A 1 86 ? 11.627 -4.141 -28.113 1.00 49.41 86 GLY A N 1
ATOM 644 C CA . GLY A 1 86 ? 11.724 -3.537 -26.796 1.00 49.41 86 GLY A CA 1
ATOM 645 C C . GLY A 1 86 ? 11.024 -2.185 -26.781 1.00 49.41 86 GLY A C 1
ATOM 646 O O . GLY A 1 86 ? 11.622 -1.165 -27.108 1.00 49.41 86 GLY A O 1
ATOM 647 N N . SER A 1 87 ? 9.781 -2.129 -26.298 1.00 60.28 87 SER A N 1
ATOM 648 C CA . SER A 1 87 ? 9.477 -0.982 -25.441 1.00 60.28 87 SER A CA 1
ATOM 649 C C . SER A 1 87 ? 10.466 -1.093 -24.286 1.00 60.28 87 SER A C 1
ATOM 651 O O . SER A 1 87 ? 10.261 -1.943 -23.420 1.00 60.28 87 SER A O 1
ATOM 653 N N . GLU A 1 88 ? 11.581 -0.351 -24.349 1.00 65.75 88 GLU A N 1
ATOM 654 C CA . GLU A 1 88 ? 12.498 -0.163 -23.221 1.00 65.75 88 GLU A CA 1
ATOM 655 C C . GLU A 1 88 ? 11.624 -0.084 -21.968 1.00 65.75 88 GLU A C 1
ATOM 657 O O . GLU A 1 88 ? 10.681 0.724 -21.959 1.00 65.75 88 GLU A O 1
ATOM 662 N N . PRO A 1 89 ? 11.816 -0.982 -20.980 1.00 66.56 89 PRO A N 1
ATOM 663 C CA . PRO A 1 89 ? 10.994 -0.945 -19.790 1.00 66.56 89 PRO A CA 1
ATOM 664 C C . PRO A 1 89 ? 11.105 0.470 -19.259 1.00 66.56 89 PRO A C 1
ATOM 666 O O . PRO A 1 89 ? 12.209 0.985 -19.096 1.00 66.56 89 PRO A O 1
ATOM 669 N N . ASP A 1 90 ? 9.963 1.122 -19.077 1.00 85.06 90 ASP A N 1
ATOM 670 C CA . ASP A 1 90 ? 9.952 2.475 -18.558 1.00 85.06 90 ASP A CA 1
ATOM 671 C C . ASP A 1 90 ? 10.430 2.399 -17.106 1.00 85.06 90 ASP A C 1
ATOM 673 O O . ASP A 1 90 ? 9.649 2.143 -16.189 1.00 85.06 90 ASP A O 1
ATOM 677 N N . LEU A 1 91 ? 11.750 2.498 -16.926 1.00 87.12 91 LEU A N 1
ATOM 678 C CA . LEU A 1 91 ? 12.417 2.299 -15.647 1.00 87.12 91 LEU A CA 1
ATOM 679 C C . LEU A 1 91 ? 11.966 3.357 -14.643 1.00 87.12 91 LEU A C 1
ATOM 681 O O . LEU A 1 91 ? 11.935 3.073 -13.449 1.00 87.12 91 LEU A O 1
ATOM 685 N N . GLU A 1 92 ? 11.583 4.543 -15.123 1.00 88.31 92 GLU A N 1
ATOM 686 C CA . GLU A 1 92 ? 11.014 5.604 -14.299 1.00 88.31 92 GLU A CA 1
ATOM 687 C C . GLU A 1 92 ? 9.649 5.169 -13.757 1.00 88.31 92 GLU A C 1
ATOM 689 O O . GLU A 1 92 ? 9.502 5.060 -12.538 1.00 88.31 92 GLU A O 1
ATOM 694 N N . ARG A 1 93 ? 8.707 4.752 -14.616 1.00 87.44 93 ARG A N 1
ATOM 695 C CA . ARG A 1 93 ? 7.413 4.216 -14.146 1.00 87.44 93 ARG A CA 1
ATOM 696 C C . ARG A 1 93 ? 7.564 2.990 -13.253 1.00 87.44 93 ARG A C 1
ATOM 698 O O . ARG A 1 93 ? 6.874 2.882 -12.244 1.00 87.44 93 ARG A O 1
ATOM 705 N N . ALA A 1 94 ? 8.457 2.067 -13.602 1.00 88.38 94 ALA A N 1
ATOM 706 C CA . ALA A 1 94 ? 8.706 0.889 -12.780 1.00 88.38 94 ALA A CA 1
ATOM 707 C C . ALA A 1 94 ? 9.224 1.296 -11.394 1.00 88.38 94 ALA A C 1
ATOM 709 O O . ALA A 1 94 ? 8.780 0.756 -10.383 1.00 88.38 94 ALA A O 1
ATOM 710 N N . SER A 1 95 ? 10.134 2.273 -11.325 1.00 91.31 95 SER A N 1
ATOM 711 C CA . SER A 1 95 ? 10.658 2.772 -10.054 1.00 91.31 95 SER A CA 1
ATOM 712 C C . SER A 1 95 ? 9.569 3.406 -9.183 1.00 91.31 95 SER A C 1
ATOM 714 O O . SER A 1 95 ? 9.510 3.107 -7.991 1.00 91.31 95 SER A O 1
ATOM 716 N N . GLU A 1 96 ? 8.660 4.184 -9.777 1.00 90.56 96 GLU A N 1
ATOM 717 C CA . GLU A 1 96 ? 7.499 4.761 -9.089 1.00 90.56 96 GLU A CA 1
ATOM 718 C C . GLU A 1 96 ? 6.566 3.661 -8.559 1.00 90.56 96 GLU A C 1
ATOM 720 O O . GLU A 1 96 ? 6.158 3.685 -7.397 1.00 90.56 96 GLU A O 1
ATOM 725 N N . GLU A 1 97 ? 6.272 2.645 -9.374 1.00 92.12 97 GLU A N 1
ATOM 726 C CA . GLU A 1 97 ? 5.452 1.494 -8.982 1.00 92.12 97 GLU A CA 1
ATOM 727 C C . GLU A 1 97 ? 6.090 0.717 -7.818 1.00 92.12 97 GLU A C 1
ATOM 729 O O . GLU A 1 97 ? 5.413 0.388 -6.838 1.00 92.12 97 GLU A O 1
ATOM 734 N N . PHE A 1 98 ? 7.403 0.474 -7.863 1.00 91.44 98 PHE A N 1
ATOM 735 C CA . PHE A 1 98 ? 8.125 -0.155 -6.758 1.00 91.44 98 PHE A CA 1
ATOM 736 C C . PHE A 1 98 ? 8.142 0.719 -5.506 1.00 91.44 98 PHE A C 1
ATOM 738 O O . PHE A 1 98 ? 7.985 0.193 -4.403 1.00 91.44 98 PHE A O 1
ATOM 745 N N . GLU A 1 99 ? 8.278 2.038 -5.637 1.00 92.56 99 GLU A N 1
ATOM 746 C CA . GLU A 1 99 ? 8.196 2.954 -4.501 1.00 92.56 99 GLU A CA 1
ATOM 747 C C . GLU A 1 99 ? 6.807 2.893 -3.850 1.00 92.56 99 GLU A C 1
ATOM 749 O O . GLU A 1 99 ? 6.698 2.792 -2.622 1.00 92.56 99 GLU A O 1
ATOM 754 N N . LEU A 1 100 ? 5.732 2.851 -4.646 1.00 93.06 100 LEU A N 1
ATOM 755 C CA . LEU A 1 100 ? 4.373 2.626 -4.151 1.00 93.06 100 LEU A CA 1
ATOM 756 C C . LEU A 1 100 ? 4.254 1.280 -3.419 1.00 93.06 100 LEU A C 1
ATOM 758 O O . LEU A 1 100 ? 3.654 1.219 -2.347 1.00 93.06 100 LEU A O 1
ATOM 762 N N . LEU A 1 101 ? 4.872 0.208 -3.902 1.00 92.38 101 LEU A N 1
ATOM 763 C CA . LEU A 1 101 ? 4.809 -1.100 -3.238 1.00 92.38 101 LEU A CA 1
ATOM 764 C C . LEU A 1 101 ? 5.755 -1.233 -2.032 1.00 92.38 101 LEU A C 1
ATOM 766 O O . LEU A 1 101 ? 5.498 -2.035 -1.141 1.00 92.38 101 LEU A O 1
ATOM 770 N N . ALA A 1 102 ? 6.801 -0.413 -1.920 1.00 91.56 102 ALA A N 1
ATOM 771 C CA . ALA A 1 102 ? 7.810 -0.518 -0.861 1.00 91.56 102 ALA A CA 1
ATOM 772 C C . ALA A 1 102 ? 7.301 -0.178 0.559 1.00 91.56 102 ALA A C 1
ATOM 774 O O . ALA A 1 102 ? 8.044 -0.306 1.535 1.00 91.56 102 ALA A O 1
ATOM 775 N N . SER A 1 103 ? 6.045 0.259 0.718 1.00 93.50 103 SER A N 1
ATOM 776 C CA . SER A 1 103 ? 5.453 0.506 2.037 1.00 93.50 103 SER A CA 1
ATOM 777 C C . SER A 1 103 ? 4.682 -0.714 2.547 1.00 93.50 103 SER A C 1
ATOM 779 O O . SER A 1 103 ? 3.704 -1.116 1.913 1.00 93.50 103 SER A O 1
ATOM 781 N N . PRO A 1 104 ? 5.000 -1.214 3.758 1.00 92.62 104 PRO A N 1
ATOM 782 C CA . PRO A 1 104 ? 4.269 -2.320 4.374 1.00 92.62 104 PRO A CA 1
ATOM 783 C C . PRO A 1 104 ? 2.763 -2.063 4.491 1.00 92.62 104 PRO A C 1
ATOM 785 O O . PRO A 1 104 ? 1.961 -2.955 4.247 1.00 92.62 104 PRO A O 1
ATOM 788 N N . VAL A 1 105 ? 2.369 -0.827 4.819 1.00 94.25 105 VAL A N 1
ATOM 789 C CA . VAL A 1 105 ? 0.952 -0.461 4.969 1.00 94.25 105 VAL A CA 1
ATOM 790 C C . VAL A 1 105 ? 0.236 -0.468 3.620 1.00 94.25 105 VAL A C 1
ATOM 792 O O . VAL A 1 105 ? -0.919 -0.876 3.542 1.00 94.25 105 VAL A O 1
ATOM 795 N N . ARG A 1 106 ? 0.904 -0.027 2.547 1.00 95.75 106 ARG A N 1
ATOM 796 C CA . ARG A 1 106 ? 0.308 -0.033 1.204 1.00 95.75 106 ARG A CA 1
ATOM 797 C C . ARG A 1 106 ? 0.119 -1.459 0.701 1.00 95.75 106 ARG A C 1
ATOM 799 O O . ARG A 1 106 ? -0.960 -1.762 0.210 1.00 95.75 106 ARG A O 1
ATOM 806 N N . LEU A 1 107 ? 1.091 -2.345 0.919 1.00 94.56 107 LEU A N 1
ATOM 807 C CA . LEU A 1 107 ? 0.919 -3.772 0.634 1.00 94.56 107 LEU A CA 1
ATOM 808 C C . LEU A 1 107 ? -0.222 -4.386 1.449 1.00 94.56 107 LEU A C 1
ATOM 810 O O . LEU A 1 107 ? -1.042 -5.098 0.888 1.00 94.56 107 LEU A O 1
ATOM 814 N N . GLU A 1 108 ? -0.339 -4.059 2.739 1.00 94.94 108 GLU A N 1
ATOM 815 C CA . GLU A 1 108 ? -1.445 -4.543 3.576 1.00 94.94 108 GLU A CA 1
ATOM 816 C C . GLU A 1 108 ? -2.816 -4.113 3.019 1.00 94.94 108 GLU A C 1
ATOM 818 O O . GLU A 1 108 ? -3.746 -4.917 2.967 1.00 94.94 108 GLU A O 1
ATOM 823 N N . ILE A 1 109 ? -2.932 -2.866 2.542 1.00 96.12 109 ILE A N 1
ATOM 824 C CA . ILE A 1 109 ? -4.136 -2.355 1.870 1.00 96.12 109 ILE A CA 1
ATOM 825 C C . ILE A 1 109 ? -4.412 -3.128 0.578 1.00 96.12 109 ILE A C 1
ATOM 827 O O . ILE A 1 109 ? -5.527 -3.613 0.393 1.00 96.12 109 ILE A O 1
ATOM 831 N N . LEU A 1 110 ? -3.420 -3.243 -0.309 1.00 95.88 110 LEU A N 1
ATOM 832 C CA . LEU A 1 110 ? -3.584 -3.888 -1.613 1.00 95.88 110 LEU A CA 1
ATOM 833 C C . LEU A 1 110 ? -3.952 -5.369 -1.460 1.00 95.88 110 LEU A C 1
ATOM 835 O O . LEU A 1 110 ? -4.896 -5.821 -2.101 1.00 95.88 110 LEU A O 1
ATOM 839 N N . THR A 1 111 ? -3.296 -6.100 -0.556 1.00 94.50 111 THR A N 1
ATOM 840 C CA . T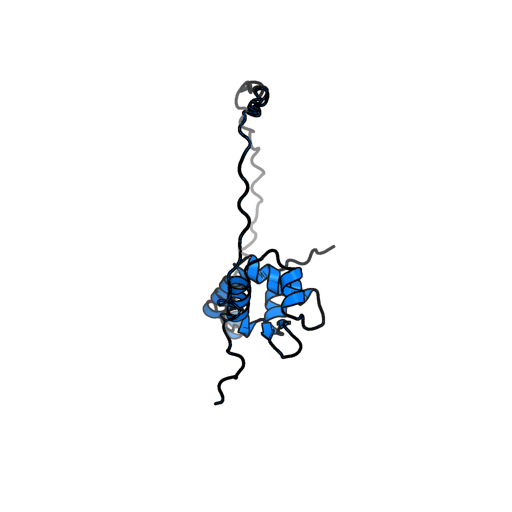HR A 1 111 ? -3.615 -7.504 -0.260 1.00 94.50 111 THR A CA 1
ATOM 841 C C . THR A 1 111 ? -5.019 -7.652 0.323 1.00 94.50 111 THR A C 1
ATOM 843 O O . THR A 1 111 ? -5.793 -8.480 -0.147 1.00 94.50 111 THR A O 1
ATOM 846 N N . ALA A 1 112 ? -5.410 -6.803 1.283 1.00 95.19 112 ALA A N 1
ATOM 847 C CA . ALA A 1 112 ? -6.753 -6.857 1.862 1.00 95.19 112 ALA A CA 1
ATOM 848 C C . ALA A 1 112 ? -7.866 -6.600 0.829 1.00 95.19 112 ALA A C 1
ATOM 850 O O . ALA A 1 112 ? -8.980 -7.112 0.981 1.00 95.19 112 ALA A O 1
ATOM 851 N N . LEU A 1 113 ? -7.577 -5.794 -0.198 1.00 95.88 113 LEU A N 1
ATOM 852 C CA . LEU A 1 113 ? -8.474 -5.561 -1.328 1.00 95.88 113 LEU A CA 1
ATOM 853 C C . LEU A 1 113 ? -8.446 -6.718 -2.338 1.00 95.88 113 LEU A C 1
ATOM 855 O O . LEU A 1 113 ? -9.500 -7.071 -2.856 1.00 95.88 113 LEU A O 1
ATOM 859 N N . ALA A 1 114 ? -7.286 -7.329 -2.591 1.00 94.06 114 ALA A N 1
ATOM 860 C CA . ALA A 1 114 ? -7.143 -8.479 -3.488 1.00 94.06 114 ALA A CA 1
ATOM 861 C C . ALA A 1 114 ? -7.870 -9.731 -2.984 1.00 94.06 114 ALA A C 1
ATOM 863 O O . ALA A 1 114 ? -8.432 -10.475 -3.783 1.00 94.06 114 ALA A O 1
ATOM 864 N N . ASP A 1 115 ? -7.936 -9.915 -1.664 1.00 93.31 115 ASP A N 1
ATOM 865 C CA . ASP A 1 115 ? -8.656 -11.013 -1.007 1.00 93.31 115 ASP A CA 1
ATOM 866 C C . ASP A 1 115 ? -10.181 -10.978 -1.236 1.00 93.31 115 ASP A C 1
ATOM 868 O O . ASP A 1 115 ? -10.919 -11.827 -0.718 1.00 93.31 115 ASP A O 1
ATOM 872 N N . ARG A 1 116 ? -10.701 -9.955 -1.929 1.00 92.56 116 ARG A N 1
ATOM 873 C CA . ARG A 1 116 ? -12.130 -9.745 -2.152 1.00 92.56 116 ARG A CA 1
ATOM 874 C C . ARG A 1 116 ? -12.435 -9.387 -3.596 1.00 92.56 116 ARG A C 1
ATOM 876 O O . ARG A 1 116 ? -11.932 -8.422 -4.149 1.00 92.56 116 ARG A O 1
ATOM 883 N N . ASP A 1 117 ? -13.434 -10.070 -4.140 1.00 88.50 117 ASP A N 1
ATOM 884 C CA . ASP A 1 117 ? -14.003 -9.745 -5.453 1.00 88.50 117 ASP A CA 1
ATOM 885 C C . ASP A 1 117 ? -15.042 -8.613 -5.406 1.00 88.50 117 ASP A C 1
ATOM 887 O O . ASP A 1 117 ? -15.736 -8.356 -6.387 1.00 88.50 117 ASP A O 1
ATOM 891 N N . ARG A 1 118 ? -15.182 -7.936 -4.258 1.00 93.38 118 ARG A N 1
ATOM 892 C CA . ARG A 1 118 ? -16.116 -6.820 -4.072 1.00 93.38 118 ARG A CA 1
ATOM 893 C C . ARG A 1 118 ? -15.433 -5.617 -3.428 1.00 93.38 118 ARG A C 1
ATOM 895 O O . ARG A 1 118 ? -14.540 -5.820 -2.602 1.00 93.38 118 ARG A O 1
ATOM 902 N N . PRO A 1 119 ? -15.928 -4.395 -3.689 1.00 95.62 119 PRO A N 1
ATOM 903 C CA . PRO A 1 119 ? -15.481 -3.213 -2.973 1.00 95.62 119 PRO A CA 1
ATOM 904 C C . PRO A 1 119 ? -15.623 -3.362 -1.452 1.00 95.62 119 PRO A C 1
ATOM 906 O O . PRO A 1 119 ? -16.595 -3.933 -0.929 1.00 95.62 119 PRO A O 1
ATOM 909 N N . LEU A 1 120 ? -14.633 -2.838 -0.734 1.00 95.56 120 LEU A N 1
ATOM 910 C CA . LEU A 1 120 ? -14.609 -2.760 0.719 1.00 95.56 120 LEU A CA 1
ATOM 911 C C . LEU A 1 120 ? -14.910 -1.341 1.179 1.00 95.56 120 LEU A C 1
ATOM 913 O O . LEU A 1 120 ? -14.230 -0.384 0.816 1.00 95.56 120 LEU A O 1
ATOM 917 N N . ARG A 1 121 ? -15.890 -1.198 2.073 1.00 95.06 121 ARG A N 1
ATOM 918 C CA . ARG A 1 121 ? -16.123 0.081 2.753 1.00 95.06 121 ARG A CA 1
ATOM 919 C C . ARG A 1 121 ? -14.921 0.443 3.622 1.00 95.06 121 ARG A C 1
ATOM 921 O O . ARG A 1 121 ? -14.268 -0.440 4.175 1.00 95.06 121 ARG A O 1
ATOM 928 N N . TYR A 1 122 ? -14.701 1.739 3.837 1.00 91.94 122 TYR A N 1
ATOM 929 C CA . TYR A 1 122 ? -13.604 2.251 4.669 1.00 91.94 122 TYR A CA 1
ATOM 930 C C . TYR A 1 122 ? -13.498 1.556 6.039 1.00 91.94 122 TYR A C 1
ATOM 932 O O . TYR A 1 122 ? -12.418 1.152 6.462 1.00 91.94 122 TYR A O 1
ATOM 940 N N . SER A 1 123 ? -14.627 1.381 6.733 1.00 91.94 123 SER A N 1
ATOM 941 C CA . SER A 1 123 ? -14.671 0.712 8.039 1.00 91.94 123 SER A CA 1
ATOM 942 C C . SER A 1 123 ? -14.286 -0.769 7.966 1.00 91.94 123 SER A C 1
ATOM 944 O O . SER A 1 123 ? -13.618 -1.268 8.870 1.00 91.94 123 SER A O 1
ATOM 946 N N . GLU A 1 124 ? -14.677 -1.461 6.893 1.00 93.75 124 GLU A N 1
ATOM 947 C CA . GLU A 1 124 ? -14.373 -2.874 6.666 1.00 93.75 124 GLU A CA 1
ATOM 948 C C . GLU A 1 124 ? -12.892 -3.075 6.314 1.00 93.75 124 GLU A C 1
ATOM 950 O O . GLU A 1 124 ? -12.259 -4.000 6.832 1.00 93.75 124 GLU A O 1
ATOM 955 N N . LEU A 1 125 ? -12.343 -2.184 5.482 1.00 94.38 125 LEU A N 1
ATOM 956 C CA . LEU A 1 125 ? -10.923 -2.141 5.155 1.00 94.38 125 LEU A CA 1
ATOM 957 C C . LEU A 1 125 ? -10.102 -1.860 6.418 1.00 94.38 125 LEU A C 1
ATOM 959 O O . LEU A 1 125 ? -9.265 -2.669 6.797 1.00 94.38 125 LEU A O 1
ATOM 963 N N . ARG A 1 126 ? -10.417 -0.792 7.160 1.00 92.69 126 ARG A N 1
ATOM 964 C CA . ARG A 1 126 ? -9.716 -0.431 8.404 1.00 92.69 126 ARG A CA 1
ATOM 965 C C . ARG A 1 126 ? -9.721 -1.545 9.451 1.00 92.69 126 ARG A C 1
ATOM 967 O O . ARG A 1 126 ? -8.755 -1.677 10.189 1.00 92.69 126 ARG A O 1
ATOM 974 N N . ALA A 1 127 ? -10.794 -2.329 9.546 1.00 92.88 127 ALA A N 1
ATOM 975 C CA . ALA A 1 127 ? -10.872 -3.435 10.499 1.00 92.88 127 ALA A CA 1
ATOM 976 C C . ALA A 1 127 ? -9.896 -4.586 10.186 1.00 92.88 127 ALA A C 1
ATOM 978 O O . ALA A 1 127 ? -9.605 -5.378 11.078 1.00 92.88 127 ALA A O 1
ATOM 979 N N . ARG A 1 128 ? -9.411 -4.686 8.942 1.00 93.62 128 ARG A N 1
ATOM 980 C CA . ARG A 1 128 ? -8.427 -5.693 8.508 1.00 93.62 128 ARG A CA 1
ATOM 981 C C . ARG A 1 128 ? -6.991 -5.231 8.658 1.00 93.62 128 ARG A C 1
ATOM 983 O O . ARG A 1 128 ? -6.107 -6.069 8.755 1.00 93.62 128 ARG A O 1
ATOM 990 N N . LEU A 1 129 ? -6.776 -3.921 8.649 1.00 93.94 129 LEU A N 1
ATOM 991 C CA . LEU A 1 129 ? -5.444 -3.345 8.687 1.00 93.94 129 LEU A CA 1
ATOM 992 C C . LEU A 1 129 ? -4.946 -3.209 10.123 1.00 93.94 129 LEU A C 1
ATOM 994 O O . LEU A 1 129 ? -5.691 -2.892 11.053 1.00 93.94 129 LEU A O 1
ATOM 998 N N . SER A 1 130 ? -3.638 -3.332 10.277 1.00 89.75 130 SER A N 1
ATOM 999 C CA . SER A 1 130 ? -2.918 -3.111 11.527 1.00 89.75 130 SER A CA 1
ATOM 1000 C C . SER A 1 130 ? -2.874 -1.624 11.912 1.00 89.75 130 SER A C 1
ATOM 1002 O O . SER A 1 130 ? -2.567 -1.264 13.055 1.00 89.75 130 SER A O 1
ATOM 1004 N N . ILE A 1 131 ? -3.205 -0.726 10.975 1.00 86.81 131 ILE A N 1
ATOM 1005 C CA . ILE A 1 131 ? -3.184 0.719 11.184 1.00 86.81 131 ILE A CA 1
ATOM 1006 C C . ILE A 1 131 ? -4.424 1.216 11.938 1.00 86.81 131 ILE A C 1
ATOM 1008 O O . ILE A 1 131 ? -5.565 1.084 11.501 1.00 86.81 131 ILE A O 1
ATOM 1012 N N . ARG A 1 132 ? -4.204 1.851 13.095 1.00 81.31 132 ARG A N 1
ATOM 1013 C CA . ARG A 1 132 ? -5.297 2.423 13.910 1.00 81.31 132 ARG A CA 1
ATOM 1014 C C . ARG A 1 132 ? -5.581 3.895 13.602 1.00 81.31 132 ARG A C 1
ATOM 1016 O O . ARG A 1 132 ? -6.629 4.407 13.998 1.00 81.31 132 ARG A O 1
ATOM 1023 N N . ASP A 1 133 ? -4.665 4.558 12.903 1.00 88.44 133 ASP A N 1
ATOM 1024 C CA . ASP A 1 133 ? -4.722 5.980 12.570 1.00 88.44 133 ASP A CA 1
ATOM 1025 C C . ASP A 1 133 ? -5.460 6.208 11.241 1.00 88.44 133 ASP A C 1
ATOM 1027 O O . ASP A 1 133 ? -5.021 5.758 10.182 1.00 88.44 133 ASP A O 1
ATOM 1031 N N . ASN A 1 134 ? -6.584 6.925 11.310 1.00 85.81 134 ASN A N 1
ATOM 1032 C CA . ASN A 1 134 ? -7.405 7.241 10.141 1.00 85.81 134 ASN A CA 1
ATOM 1033 C C . ASN A 1 134 ? -6.701 8.176 9.153 1.00 85.81 134 ASN A C 1
ATOM 1035 O O . ASN A 1 134 ? -6.855 8.019 7.945 1.00 85.81 134 ASN A O 1
ATOM 1039 N N . GLY A 1 135 ? -5.933 9.145 9.656 1.00 91.31 135 GLY A N 1
ATOM 1040 C CA . GLY A 1 135 ? -5.205 10.088 8.815 1.00 91.31 135 GLY A CA 1
ATOM 1041 C C . GLY A 1 135 ? -4.143 9.374 7.990 1.00 91.31 135 GLY A C 1
ATOM 1042 O O . GLY A 1 135 ? -4.019 9.630 6.795 1.00 91.31 135 GLY A O 1
ATOM 1043 N N . LYS A 1 136 ? -3.443 8.411 8.600 1.00 91.81 136 LYS A N 1
ATOM 1044 C CA . LYS A 1 136 ? -2.464 7.588 7.883 1.00 91.81 136 LYS A CA 1
ATOM 1045 C C . LYS A 1 136 ? -3.109 6.684 6.835 1.00 91.81 136 LYS A C 1
ATOM 1047 O O . LYS A 1 136 ? -2.607 6.627 5.720 1.00 91.81 136 LYS A O 1
ATOM 1052 N N . LEU A 1 137 ? -4.222 6.014 7.150 1.00 93.75 137 LEU A N 1
ATOM 1053 C CA . LEU A 1 137 ? -4.928 5.194 6.156 1.00 93.75 137 LEU A CA 1
ATOM 1054 C C . LEU A 1 137 ? -5.371 6.040 4.955 1.00 93.75 137 LEU A C 1
ATOM 1056 O O . LEU A 1 137 ? -5.108 5.672 3.815 1.00 93.75 137 LEU A O 1
ATOM 1060 N N . ASN A 1 138 ? -5.976 7.203 5.204 1.00 92.62 138 ASN A N 1
ATOM 1061 C CA . ASN A 1 138 ? -6.402 8.095 4.130 1.00 92.62 138 ASN A CA 1
ATOM 1062 C C . ASN A 1 138 ? -5.220 8.630 3.307 1.00 92.62 138 ASN A C 1
ATOM 1064 O O . ASN A 1 138 ? -5.319 8.740 2.090 1.00 92.62 138 ASN A O 1
ATOM 1068 N N . TYR A 1 139 ? -4.091 8.933 3.954 1.00 94.56 139 TYR A N 1
ATOM 1069 C CA . TYR A 1 139 ? -2.857 9.287 3.254 1.00 94.56 139 TYR A CA 1
ATOM 1070 C C . TYR A 1 139 ? -2.439 8.180 2.278 1.00 94.56 139 TYR A C 1
ATOM 1072 O O . TYR A 1 139 ? -2.235 8.457 1.101 1.00 94.56 139 TYR A O 1
ATOM 1080 N N . HIS A 1 140 ? -2.400 6.926 2.732 1.00 94.88 140 HIS A N 1
ATOM 1081 C CA . HIS A 1 140 ? -2.034 5.803 1.871 1.00 94.88 140 HIS A CA 1
ATOM 1082 C C . HIS A 1 140 ? -3.035 5.562 0.738 1.00 94.88 140 HIS A C 1
ATOM 1084 O O . HIS A 1 140 ? -2.604 5.286 -0.375 1.00 94.88 140 HIS A O 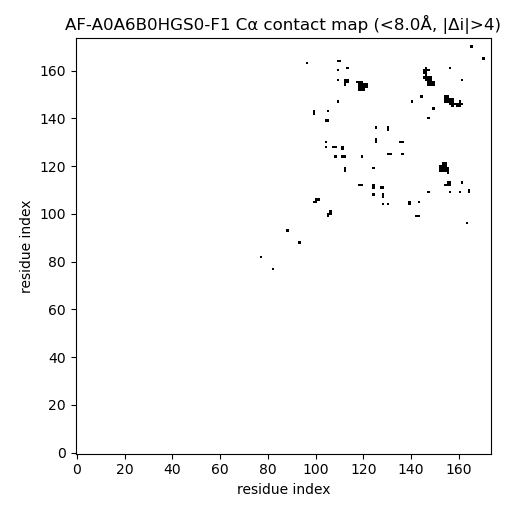1
ATOM 1090 N N . LEU A 1 141 ? -4.340 5.706 0.985 1.00 95.12 141 LEU A N 1
ATOM 1091 C CA . LEU A 1 141 ? -5.363 5.571 -0.058 1.00 95.12 141 LEU A CA 1
ATOM 1092 C C . LEU A 1 141 ? -5.215 6.632 -1.149 1.00 95.12 141 LEU A C 1
ATOM 1094 O O . LEU A 1 141 ? -5.337 6.309 -2.322 1.00 95.12 141 LEU A O 1
ATOM 1098 N N . ARG A 1 142 ? -4.887 7.875 -0.778 1.00 94.00 142 ARG A N 1
ATOM 1099 C CA . ARG A 1 142 ? -4.602 8.940 -1.752 1.00 94.00 142 ARG A CA 1
ATOM 1100 C C . ARG A 1 142 ? -3.342 8.655 -2.558 1.00 94.00 142 ARG A C 1
ATOM 1102 O O . ARG A 1 142 ? -3.324 8.889 -3.752 1.00 94.00 142 ARG A O 1
ATOM 1109 N N 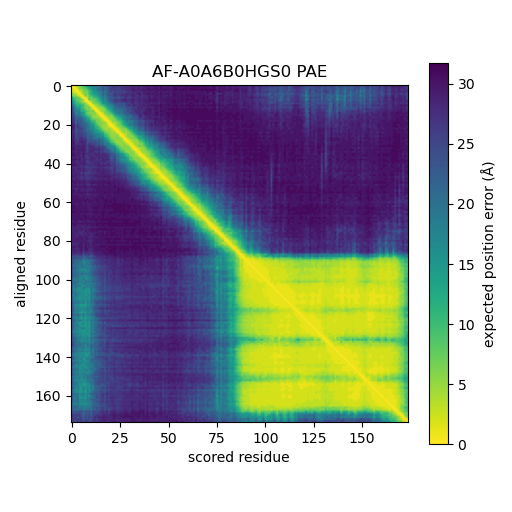. THR A 1 143 ? -2.300 8.128 -1.920 1.00 95.19 143 THR A N 1
ATOM 1110 C CA . THR A 1 143 ? -1.083 7.699 -2.625 1.00 95.19 143 THR A CA 1
ATOM 1111 C C . THR A 1 143 ? -1.338 6.523 -3.575 1.00 95.19 143 THR A C 1
ATOM 1113 O O . THR A 1 143 ? -0.594 6.345 -4.527 1.00 95.19 143 THR A O 1
ATOM 1116 N N . LEU A 1 144 ? -2.368 5.713 -3.325 1.00 96.12 144 LEU A N 1
ATOM 1117 C CA . LEU A 1 144 ? -2.724 4.542 -4.127 1.00 96.12 144 LEU A CA 1
ATOM 1118 C C . LEU A 1 144 ? -3.837 4.818 -5.149 1.00 96.12 144 LEU A C 1
ATOM 1120 O O . LEU A 1 144 ? -4.410 3.864 -5.664 1.00 96.12 144 LEU A O 1
ATOM 1124 N N . GLU A 1 145 ? -4.152 6.075 -5.461 1.00 94.44 145 GLU A N 1
ATOM 1125 C CA . GLU A 1 145 ? -5.298 6.430 -6.317 1.00 94.44 145 GLU A CA 1
ATOM 1126 C C . GLU A 1 145 ? -5.250 5.823 -7.733 1.00 94.44 145 GLU A C 1
ATOM 1128 O O . GLU A 1 145 ? -6.288 5.583 -8.340 1.00 94.44 145 GLU A O 1
ATOM 1133 N N . GLU A 1 146 ? -4.063 5.497 -8.249 1.00 93.56 146 GLU A N 1
ATOM 1134 C CA . GLU A 1 146 ? -3.910 4.809 -9.541 1.00 93.56 146 GLU A CA 1
ATOM 1135 C C . GLU A 1 146 ? -4.111 3.283 -9.448 1.00 93.56 146 GLU A C 1
ATOM 1137 O O . GLU A 1 146 ? -4.389 2.603 -10.442 1.00 93.56 146 GLU A O 1
ATOM 1142 N N . LEU A 1 147 ? -3.952 2.721 -8.247 1.00 95.12 147 LEU A N 1
ATOM 1143 C CA . LEU A 1 147 ? -3.997 1.280 -7.978 1.00 95.12 147 LEU A CA 1
ATOM 1144 C C . LEU A 1 147 ? -5.307 0.848 -7.309 1.00 95.12 147 LEU A C 1
ATOM 1146 O O . LEU A 1 147 ? -5.655 -0.334 -7.329 1.00 95.12 147 LEU A O 1
ATOM 1150 N N . VAL A 1 148 ? -6.033 1.799 -6.723 1.00 95.94 148 VAL A N 1
ATOM 1151 C CA . VAL A 1 148 ? -7.269 1.588 -5.976 1.00 95.94 148 VAL A CA 1
ATOM 1152 C C . VAL A 1 148 ? -8.332 2.549 -6.486 1.00 95.94 148 VAL A C 1
ATOM 1154 O O . VAL A 1 148 ? -8.162 3.762 -6.426 1.00 95.94 148 VAL A O 1
ATOM 1157 N N . ASP A 1 149 ? -9.459 1.995 -6.915 1.00 94.75 149 ASP A N 1
ATOM 1158 C CA . ASP A 1 149 ? -10.655 2.767 -7.216 1.00 94.75 149 ASP A CA 1
ATOM 1159 C C . ASP A 1 149 ? -11.460 3.003 -5.933 1.00 94.75 149 ASP A C 1
ATOM 1161 O O . ASP A 1 149 ? -11.749 2.065 -5.182 1.00 94.75 149 ASP A O 1
ATOM 1165 N N . GLY A 1 150 ? -11.795 4.264 -5.671 1.00 91.75 150 GLY A N 1
ATOM 1166 C CA . GLY A 1 150 ? -12.605 4.702 -4.540 1.00 91.75 150 GLY A CA 1
ATOM 1167 C C . GLY A 1 150 ? -13.967 5.182 -5.025 1.00 91.75 150 GLY A C 1
ATOM 1168 O O . GLY A 1 150 ? -14.125 6.354 -5.359 1.00 91.75 150 GLY A O 1
ATOM 1169 N N . SER A 1 151 ? -14.949 4.282 -5.028 1.00 87.94 151 SER A N 1
ATOM 1170 C CA . SER A 1 151 ? -16.332 4.569 -5.425 1.00 87.94 151 SER A CA 1
ATOM 1171 C C . SER A 1 151 ? -17.251 4.731 -4.208 1.00 87.94 151 SER A C 1
ATOM 1173 O O . SER A 1 151 ? -16.861 4.447 -3.071 1.00 87.94 151 SER A O 1
ATOM 1175 N N . ASP A 1 152 ? -18.506 5.125 -4.439 1.00 85.62 152 ASP A N 1
ATOM 1176 C CA . ASP A 1 152 ? -19.543 5.163 -3.396 1.00 85.62 152 ASP A CA 1
ATOM 1177 C C . ASP A 1 152 ? -19.765 3.791 -2.723 1.00 85.62 152 ASP A C 1
ATOM 1179 O O . ASP A 1 152 ? -20.119 3.712 -1.541 1.00 85.62 152 ASP A O 1
ATOM 1183 N N . ASP A 1 153 ? -19.506 2.699 -3.449 1.00 86.25 153 ASP A N 1
ATOM 1184 C CA . ASP A 1 153 ? -19.625 1.327 -2.948 1.00 86.25 153 ASP A CA 1
ATOM 1185 C C . ASP A 1 153 ? -18.418 0.889 -2.096 1.00 86.25 153 ASP A C 1
ATOM 1187 O O . ASP A 1 153 ? -18.497 -0.094 -1.347 1.00 86.25 153 ASP A O 1
ATOM 1191 N N . GLY A 1 154 ? -17.318 1.646 -2.148 1.00 94.38 154 GLY A N 1
ATOM 1192 C CA . GLY A 1 154 ? -16.092 1.422 -1.392 1.00 94.38 154 GLY A CA 1
ATOM 1193 C C . GLY A 1 154 ? -14.843 1.365 -2.268 1.00 94.38 154 GLY A C 1
ATOM 1194 O O . GLY A 1 154 ? -14.830 1.809 -3.414 1.00 94.38 154 GLY A O 1
ATOM 1195 N N . TYR A 1 155 ? -13.786 0.796 -1.694 1.00 97.12 155 TYR A N 1
ATOM 1196 C CA . TYR A 1 155 ? -12.469 0.669 -2.305 1.00 97.12 155 TYR A CA 1
ATOM 1197 C C . TYR A 1 155 ? -12.297 -0.697 -2.963 1.00 97.12 155 TYR A C 1
ATOM 1199 O O . TYR A 1 155 ? -12.597 -1.716 -2.337 1.00 97.12 155 TYR A O 1
ATOM 1207 N N . ALA A 1 156 ? -11.784 -0.729 -4.189 1.00 96.31 156 ALA A N 1
ATOM 1208 C CA . ALA A 1 156 ? -11.432 -1.951 -4.912 1.00 96.31 156 ALA A CA 1
ATOM 1209 C C . ALA A 1 156 ? -10.117 -1.763 -5.679 1.00 96.31 156 ALA A C 1
ATOM 1211 O O . ALA A 1 156 ? -9.742 -0.639 -5.998 1.00 96.31 156 ALA A O 1
ATOM 1212 N N . LEU A 1 157 ? -9.406 -2.852 -5.985 1.00 96.19 157 LEU A N 1
ATOM 1213 C CA . LEU A 1 157 ? -8.225 -2.768 -6.847 1.00 96.19 157 LEU A CA 1
ATOM 1214 C C . LEU A 1 157 ? -8.621 -2.418 -8.279 1.00 96.19 157 LEU A C 1
ATOM 1216 O O . LEU A 1 157 ? -9.547 -3.010 -8.837 1.00 96.19 157 LEU A O 1
ATOM 1220 N N . THR A 1 158 ? -7.859 -1.517 -8.891 1.00 95.50 158 THR A N 1
ATOM 1221 C CA . THR A 1 158 ? -7.880 -1.347 -10.343 1.00 95.50 158 THR A CA 1
ATOM 1222 C C . THR A 1 158 ? -7.207 -2.545 -11.015 1.00 95.50 158 THR A C 1
ATOM 1224 O O . THR A 1 158 ? -6.464 -3.306 -10.389 1.00 95.50 158 THR A O 1
ATOM 1227 N N . GLU A 1 159 ? -7.414 -2.697 -12.322 1.00 93.56 159 GLU A N 1
ATOM 1228 C CA . GLU A 1 159 ? -6.702 -3.701 -13.124 1.00 93.56 159 GLU A CA 1
ATOM 1229 C C . GLU A 1 159 ? -5.174 -3.538 -13.016 1.00 93.56 159 GLU A C 1
ATOM 1231 O O . GLU A 1 159 ? -4.438 -4.515 -12.891 1.00 93.56 159 GLU A O 1
ATOM 1236 N N . ARG A 1 160 ? -4.695 -2.286 -12.992 1.00 93.69 160 ARG A N 1
ATOM 1237 C CA . ARG A 1 160 ? -3.279 -1.948 -12.786 1.00 93.69 160 ARG A CA 1
ATOM 1238 C C . ARG A 1 160 ? -2.799 -2.406 -11.408 1.00 93.69 160 ARG A C 1
ATOM 1240 O O . ARG A 1 160 ? -1.773 -3.072 -11.319 1.00 93.69 160 ARG A O 1
ATOM 1247 N N . GLY A 1 161 ? -3.561 -2.103 -10.354 1.00 94.56 161 GLY A N 1
ATOM 1248 C CA . GLY A 1 161 ? -3.251 -2.529 -8.988 1.00 94.56 161 GLY A CA 1
ATOM 1249 C C . GLY A 1 161 ? -3.182 -4.049 -8.834 1.00 94.56 161 GLY A C 1
ATOM 1250 O O . GLY A 1 161 ? -2.266 -4.550 -8.184 1.00 94.56 161 GLY A O 1
ATOM 1251 N N . ARG A 1 162 ? -4.095 -4.787 -9.481 1.00 94.06 162 ARG A N 1
ATOM 1252 C CA . ARG A 1 162 ? -4.085 -6.258 -9.497 1.00 94.06 162 ARG A CA 1
ATOM 1253 C C . ARG A 1 162 ? -2.810 -6.820 -10.122 1.00 94.06 162 ARG A C 1
ATOM 1255 O O . ARG A 1 162 ? -2.106 -7.578 -9.463 1.00 94.06 162 ARG A O 1
ATOM 1262 N N . ARG A 1 163 ? -2.468 -6.389 -11.340 1.00 92.50 163 ARG A N 1
ATOM 1263 C CA . ARG A 1 163 ? -1.267 -6.875 -12.046 1.00 92.50 163 ARG A CA 1
ATOM 1264 C C . ARG A 1 163 ? 0.022 -6.588 -11.284 1.00 92.50 163 ARG A C 1
ATOM 1266 O O . ARG A 1 163 ? 0.901 -7.442 -11.226 1.00 92.50 163 ARG A O 1
ATOM 1273 N N . LEU A 1 164 ? 0.136 -5.400 -10.692 1.00 92.44 164 LEU A N 1
ATOM 1274 C CA . LEU A 1 164 ? 1.315 -5.042 -9.902 1.00 92.44 164 LEU A CA 1
ATOM 1275 C C . LEU A 1 164 ? 1.448 -5.905 -8.649 1.00 92.44 164 LEU A C 1
ATOM 1277 O O . LEU A 1 164 ? 2.544 -6.367 -8.335 1.00 92.44 164 LEU A O 1
ATOM 1281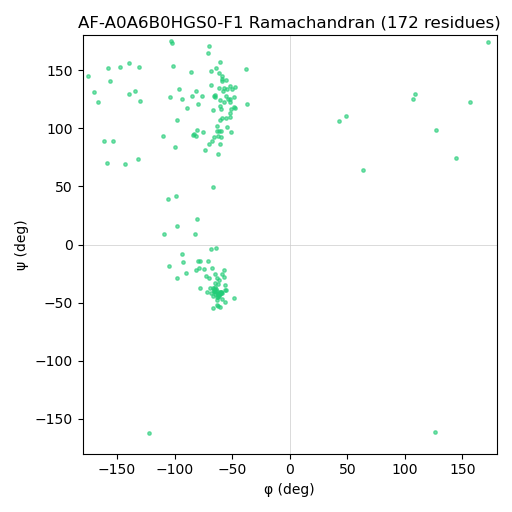 N N . LEU A 1 165 ? 0.337 -6.159 -7.955 1.00 92.75 165 LEU A N 1
ATOM 1282 C CA . LEU A 1 165 ? 0.347 -7.016 -6.776 1.00 92.75 165 LEU A CA 1
ATOM 1283 C C . LEU A 1 165 ? 0.697 -8.470 -7.129 1.00 92.75 165 LEU A C 1
ATOM 1285 O O . LEU A 1 165 ? 1.469 -9.103 -6.413 1.00 92.75 165 LEU A O 1
ATOM 1289 N N . GLU A 1 166 ? 0.177 -8.986 -8.242 1.00 90.31 166 GLU A N 1
ATOM 1290 C CA . GLU A 1 166 ? 0.508 -10.320 -8.759 1.00 90.31 166 GLU A CA 1
ATOM 1291 C C . GLU A 1 166 ? 1.991 -10.451 -9.134 1.00 90.31 166 GLU A C 1
ATOM 1293 O O . GLU A 1 166 ? 2.580 -11.509 -8.933 1.00 90.31 166 GLU A O 1
ATOM 1298 N N . GLY A 1 167 ? 2.616 -9.379 -9.632 1.00 88.88 167 GLY A N 1
ATOM 1299 C CA . GLY A 1 167 ? 4.039 -9.371 -9.978 1.00 88.88 167 GLY A CA 1
ATOM 1300 C C . GLY A 1 167 ? 4.985 -9.433 -8.773 1.00 88.88 167 GLY A C 1
ATOM 1301 O O . GLY A 1 167 ? 6.090 -9.959 -8.895 1.00 88.88 167 GLY A O 1
ATOM 1302 N N . VAL A 1 168 ? 4.569 -8.915 -7.610 1.00 86.44 168 VAL A N 1
ATOM 1303 C CA . VAL A 1 168 ? 5.384 -8.905 -6.377 1.00 86.44 168 VAL A CA 1
ATOM 1304 C C . VAL A 1 168 ? 5.043 -10.049 -5.422 1.00 86.44 168 VAL A C 1
ATOM 1306 O O . VAL A 1 168 ? 5.900 -10.513 -4.668 1.00 86.44 168 VAL A O 1
ATOM 1309 N N . SER A 1 169 ? 3.797 -10.519 -5.443 1.00 79.19 169 SER A N 1
ATOM 1310 C CA . SER A 1 169 ? 3.379 -11.681 -4.674 1.00 79.19 169 SER A CA 1
ATOM 1311 C C . SER A 1 169 ? 3.919 -12.916 -5.375 1.00 79.19 169 SER A C 1
ATOM 1313 O O . SER A 1 169 ? 3.322 -13.387 -6.336 1.00 79.19 169 SER A O 1
ATOM 1315 N N . ILE A 1 170 ? 5.065 -13.436 -4.929 1.00 68.12 170 ILE A N 1
ATOM 1316 C CA . ILE A 1 170 ? 5.512 -14.766 -5.347 1.00 68.12 170 ILE A CA 1
ATOM 1317 C C . ILE A 1 170 ? 4.394 -15.716 -4.907 1.00 68.12 170 ILE A C 1
ATOM 1319 O O . ILE A 1 170 ? 4.225 -15.898 -3.697 1.00 68.12 170 ILE A O 1
ATOM 1323 N N . PRO A 1 171 ? 3.590 -16.281 -5.829 1.00 60.72 171 PRO A N 1
ATOM 1324 C CA . PRO A 1 171 ? 2.557 -17.202 -5.414 1.00 60.72 171 PRO A CA 1
ATOM 1325 C C . PRO A 1 171 ? 3.262 -18.376 -4.746 1.00 60.72 171 PRO A C 1
ATOM 1327 O O . PRO A 1 171 ? 4.268 -18.875 -5.262 1.00 60.72 171 PRO A O 1
ATOM 1330 N N . ASP A 1 172 ? 2.744 -18.802 -3.597 1.00 60.84 172 ASP A N 1
ATOM 1331 C CA . ASP A 1 172 ? 3.105 -20.086 -3.016 1.00 60.84 172 ASP A CA 1
ATOM 1332 C C . ASP A 1 172 ? 2.725 -21.153 -4.053 1.00 60.84 172 ASP A C 1
ATOM 1334 O O . ASP A 1 172 ? 1.562 -21.533 -4.190 1.00 60.84 172 ASP A O 1
ATOM 1338 N N . ARG A 1 173 ? 3.683 -21.530 -4.911 1.00 48.91 173 ARG A N 1
ATOM 1339 C CA . ARG A 1 173 ? 3.510 -22.611 -5.881 1.00 48.91 173 ARG A CA 1
ATOM 1340 C C . ARG A 1 173 ? 3.559 -23.922 -5.104 1.00 48.91 173 ARG A C 1
ATOM 1342 O O . ARG A 1 173 ? 4.608 -24.558 -5.032 1.00 48.91 173 ARG A O 1
ATOM 1349 N N . SER A 1 174 ? 2.427 -24.263 -4.499 1.00 44.09 174 SER A N 1
ATOM 1350 C CA . SER A 1 174 ? 2.099 -25.606 -4.016 1.00 44.09 174 SER A CA 1
ATOM 1351 C C . SER A 1 174 ? 1.820 -26.563 -5.178 1.00 44.09 174 SER A C 1
ATOM 1353 O O . SER A 1 174 ? 1.232 -26.115 -6.192 1.00 44.09 174 SER A O 1
#

Mean predicted aligned error: 19.95 Å

Sequence (174 aa):
MAIPTWLWPTNTELERGETSPPDASASAGSSLGSSRPTSRSPPASPRPPSRTTGPETTPVIEREPEPDHESEPGFWCATEDDLENGSEPDLERASEEFELLASPVRLEILTALADRDRPLRYSELRARLSIRDNGKLNYHLRTLEELVDGSDDGYALTERGRRLLEGVSIPDRS